Protein AF-A0A9P8Z6T7-F1 (afdb_monomer_lite)

pLDDT: mean 79.59, std 12.09, range [39.41, 92.81]

Structure (mmCIF, N/CA/C/O backbone):
data_AF-A0A9P8Z6T7-F1
#
_entry.id   AF-A0A9P8Z6T7-F1
#
loop_
_atom_site.group_PDB
_atom_site.id
_atom_site.type_symbol
_atom_site.label_atom_id
_atom_site.label_alt_id
_atom_site.label_comp_id
_atom_site.label_asym_id
_atom_site.label_entity_id
_atom_site.label_seq_id
_atom_site.pdbx_PDB_ins_code
_atom_site.Cartn_x
_atom_site.Cartn_y
_atom_site.Cartn_z
_atom_site.occupancy
_atom_site.B_iso_or_equiv
_atom_site.auth_seq_id
_atom_site.auth_comp_id
_atom_site.auth_asym_id
_atom_site.auth_atom_id
_atom_site.pdbx_PDB_model_num
ATOM 1 N N . MET A 1 1 ? -35.957 -21.475 -9.933 1.00 42.47 1 MET A N 1
ATOM 2 C CA . MET A 1 1 ? -34.537 -21.521 -9.529 1.00 42.47 1 MET A CA 1
ATOM 3 C C . MET A 1 1 ? -34.351 -20.450 -8.473 1.00 42.47 1 MET A C 1
ATOM 5 O O . MET A 1 1 ? -34.593 -19.289 -8.772 1.00 42.47 1 MET A O 1
ATOM 9 N N . ALA A 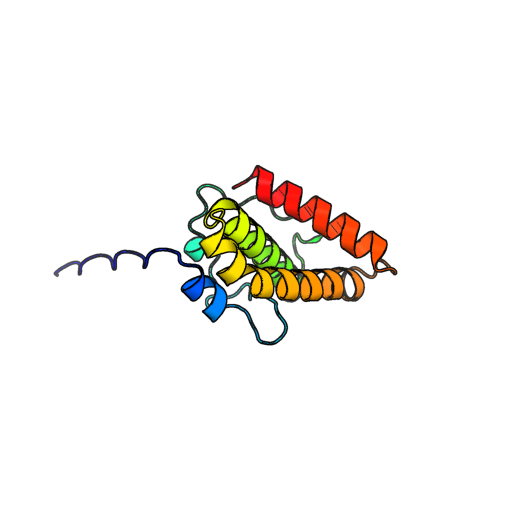1 2 ? -34.091 -20.843 -7.227 1.00 39.41 2 ALA A N 1
ATOM 10 C CA . ALA A 1 2 ? -33.900 -19.899 -6.134 1.00 39.41 2 ALA A CA 1
ATOM 11 C C . ALA A 1 2 ? -32.548 -19.200 -6.327 1.00 39.41 2 ALA A C 1
ATOM 13 O O . ALA A 1 2 ? -31.507 -19.852 -6.309 1.00 39.41 2 ALA A O 1
ATOM 14 N N . VAL A 1 3 ? -32.576 -17.890 -6.559 1.00 48.78 3 VAL A N 1
ATOM 15 C CA . VAL A 1 3 ? -31.408 -17.023 -6.383 1.00 48.78 3 VAL A CA 1
ATOM 16 C C . VAL A 1 3 ? -31.075 -17.073 -4.896 1.00 48.78 3 VAL A C 1
ATOM 18 O O . VAL A 1 3 ? -31.844 -16.574 -4.075 1.00 48.78 3 VAL A O 1
ATOM 21 N N . GLY A 1 4 ? -29.995 -17.775 -4.548 1.00 43.81 4 GLY A N 1
ATOM 22 C CA . GLY A 1 4 ? -29.488 -17.819 -3.181 1.00 43.81 4 GLY A CA 1
ATOM 23 C C . GLY A 1 4 ? -29.219 -16.400 -2.670 1.00 43.81 4 GLY A C 1
ATOM 24 O O . GLY A 1 4 ? -28.976 -15.498 -3.481 1.00 43.81 4 GLY A O 1
ATOM 25 N N . PRO A 1 5 ? -29.299 -16.168 -1.349 1.00 46.16 5 PRO A N 1
ATOM 26 C CA . PRO A 1 5 ? -28.980 -14.865 -0.790 1.00 46.16 5 PRO A CA 1
ATOM 27 C C . PRO A 1 5 ? -27.571 -14.486 -1.252 1.00 46.16 5 PRO A C 1
ATOM 29 O O . PRO A 1 5 ? -26.633 -15.251 -1.046 1.00 46.16 5 PRO A O 1
ATOM 32 N N . ARG A 1 6 ? -27.442 -13.331 -1.923 1.00 44.41 6 ARG A N 1
ATOM 33 C CA . ARG A 1 6 ? -26.154 -12.661 -2.139 1.00 44.41 6 ARG A CA 1
ATOM 34 C C . ARG A 1 6 ? -25.427 -12.707 -0.800 1.00 44.41 6 ARG A C 1
ATOM 36 O O . ARG A 1 6 ? -25.937 -12.121 0.154 1.00 44.41 6 ARG A O 1
ATOM 43 N N . GLU A 1 7 ? -24.319 -13.442 -0.720 1.00 44.72 7 GLU A N 1
ATOM 44 C CA . GLU A 1 7 ? -23.469 -13.435 0.465 1.00 44.72 7 GLU A CA 1
ATOM 45 C C . GLU A 1 7 ? -23.212 -11.970 0.812 1.00 44.72 7 GLU A C 1
ATOM 47 O O . GLU A 1 7 ? -22.699 -11.204 -0.007 1.00 44.72 7 GLU A O 1
ATOM 52 N N . ALA A 1 8 ? -23.695 -11.547 1.981 1.00 48.22 8 ALA A N 1
ATOM 53 C CA . ALA A 1 8 ? -23.400 -10.226 2.492 1.00 48.22 8 ALA A CA 1
ATOM 54 C C . ALA A 1 8 ? -21.876 -10.152 2.572 1.00 48.22 8 ALA A C 1
ATOM 56 O O . ALA A 1 8 ? -21.270 -10.944 3.296 1.00 48.22 8 ALA A O 1
ATOM 57 N N . ALA A 1 9 ? -21.268 -9.281 1.764 1.00 56.25 9 ALA A N 1
ATOM 58 C CA . ALA A 1 9 ? -19.827 -9.094 1.758 1.00 56.25 9 ALA A CA 1
ATOM 59 C C . ALA A 1 9 ? -19.378 -8.934 3.213 1.00 56.25 9 ALA A C 1
ATOM 61 O O . ALA A 1 9 ? -19.899 -8.068 3.923 1.00 56.25 9 ALA A O 1
ATOM 62 N N . SER A 1 10 ? -18.497 -9.828 3.674 1.00 59.88 10 SER A N 1
ATOM 63 C CA . SER A 1 10 ? -18.017 -9.784 5.054 1.00 59.88 10 SER A CA 1
ATOM 64 C C . SER A 1 10 ? -17.514 -8.369 5.352 1.00 59.88 10 SER A C 1
ATOM 66 O O . SER A 1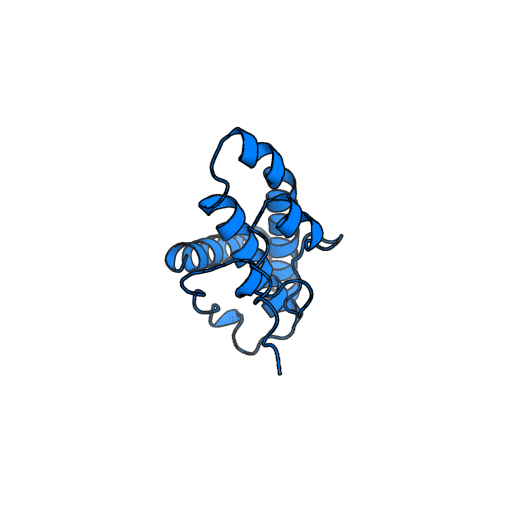 10 ? -16.850 -7.778 4.493 1.00 59.88 10 SER A O 1
ATOM 68 N N . PRO A 1 11 ? -17.861 -7.788 6.513 1.00 70.19 11 PRO A N 1
ATOM 69 C CA . PRO A 1 11 ? -17.439 -6.437 6.837 1.00 70.19 11 PRO A CA 1
ATOM 70 C C . PRO A 1 11 ? -15.914 -6.354 6.790 1.00 70.19 11 PRO A C 1
ATOM 72 O O . PRO A 1 11 ? -15.219 -7.246 7.283 1.00 70.19 11 PRO A O 1
ATOM 75 N N . LEU A 1 12 ? -15.402 -5.285 6.183 1.00 78.31 12 LEU A N 1
ATOM 76 C CA . LEU A 1 12 ? -13.974 -5.019 6.176 1.00 78.31 12 LEU A CA 1
ATOM 77 C C . LEU A 1 12 ? -13.514 -4.793 7.621 1.00 78.31 12 LEU A C 1
ATOM 79 O O . LEU A 1 12 ? -14.033 -3.921 8.313 1.00 78.31 12 LEU A O 1
ATOM 83 N N . THR A 1 13 ? -12.547 -5.585 8.073 1.00 84.38 13 THR A N 1
ATOM 84 C CA . THR A 1 13 ? -11.939 -5.501 9.409 1.00 84.38 13 THR A CA 1
ATOM 85 C C . THR A 1 13 ? -10.418 -5.445 9.290 1.00 84.38 13 THR A C 1
ATOM 87 O O . THR A 1 13 ? -9.851 -5.919 8.302 1.00 84.38 13 THR A O 1
ATOM 90 N N . VAL A 1 14 ? -9.732 -4.942 10.322 1.00 83.19 14 VAL A N 1
ATOM 91 C CA . VAL A 1 14 ? -8.260 -5.011 10.395 1.00 83.19 14 VAL A CA 1
ATOM 92 C C . VAL A 1 14 ? -7.779 -6.455 10.219 1.00 83.19 14 VAL A C 1
ATOM 94 O O . VAL A 1 14 ? -6.871 -6.715 9.439 1.00 83.19 14 VAL A O 1
ATOM 97 N N . ALA A 1 15 ? -8.452 -7.419 10.856 1.00 83.56 15 ALA A N 1
ATOM 98 C CA . ALA A 1 15 ? -8.111 -8.835 10.753 1.00 83.56 15 ALA A CA 1
ATOM 99 C C . ALA A 1 15 ? -8.271 -9.403 9.331 1.00 83.56 15 ALA A C 1
ATOM 101 O O . ALA A 1 15 ? -7.467 -10.239 8.921 1.00 83.56 15 ALA A O 1
ATOM 102 N N . SER A 1 16 ? -9.285 -8.975 8.567 1.00 81.44 16 SER A N 1
ATOM 103 C CA . SER A 1 16 ? -9.430 -9.418 7.173 1.00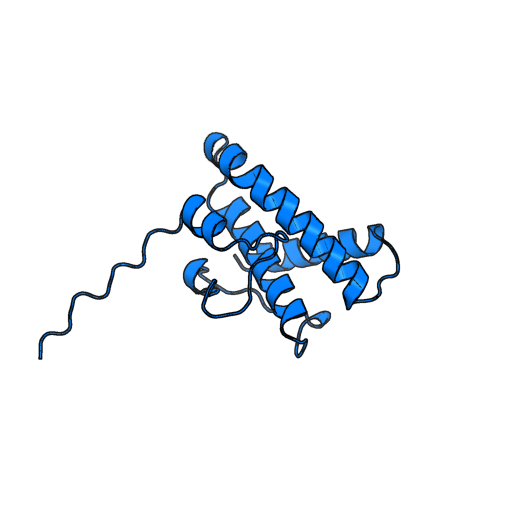 81.44 16 SER A CA 1
ATOM 104 C C . SER A 1 16 ? -8.330 -8.857 6.274 1.00 81.44 16 SER A C 1
ATOM 106 O O . SER A 1 16 ? -7.870 -9.581 5.402 1.00 81.44 16 SER A O 1
ATOM 108 N N . ILE A 1 17 ? -7.873 -7.623 6.521 1.00 83.75 17 ILE A N 1
ATOM 109 C CA . ILE A 1 17 ? -6.735 -7.027 5.799 1.00 83.75 17 ILE A CA 1
ATOM 110 C C . ILE A 1 17 ? -5.424 -7.707 6.224 1.00 83.75 17 ILE A C 1
ATOM 112 O O . ILE A 1 17 ? -4.610 -8.077 5.389 1.00 83.75 17 ILE A O 1
ATOM 116 N N . ALA A 1 18 ? -5.224 -7.960 7.516 1.00 84.88 18 ALA A N 1
ATOM 117 C CA . ALA A 1 18 ? -4.019 -8.619 8.018 1.00 84.88 18 ALA A CA 1
ATOM 118 C C . ALA A 1 18 ? -3.802 -10.012 7.401 1.00 84.88 18 ALA A C 1
ATOM 120 O O . ALA A 1 18 ? -2.680 -10.385 7.079 1.00 84.88 18 ALA A O 1
ATOM 121 N N . ARG A 1 19 ? -4.881 -10.783 7.200 1.00 84.81 19 ARG A N 1
ATOM 122 C CA . ARG A 1 19 ? -4.820 -12.141 6.624 1.00 84.81 19 ARG A CA 1
ATOM 123 C C . ARG A 1 19 ? -4.344 -12.184 5.176 1.00 84.81 19 ARG A C 1
ATOM 125 O O . ARG A 1 19 ? -3.936 -13.246 4.717 1.00 84.81 19 ARG A O 1
ATOM 132 N N . THR A 1 20 ? -4.449 -11.072 4.463 1.00 85.50 20 THR A N 1
ATOM 133 C CA . THR A 1 20 ? -4.072 -10.973 3.052 1.00 85.50 20 THR A CA 1
ATOM 134 C C . THR A 1 20 ? -2.695 -10.347 2.859 1.00 85.50 20 THR A C 1
ATOM 136 O O . THR A 1 20 ? -2.185 -10.361 1.742 1.00 85.50 20 THR A O 1
ATOM 139 N N . GLN A 1 21 ? -2.080 -9.822 3.926 1.00 88.31 21 GLN A N 1
ATOM 140 C CA . GLN A 1 21 ? -0.693 -9.378 3.883 1.00 88.31 21 GLN A CA 1
ATOM 141 C C . GLN A 1 21 ? 0.228 -10.595 3.738 1.00 88.31 21 GLN A C 1
ATOM 143 O O . GLN A 1 21 ? 0.148 -11.557 4.506 1.00 88.31 21 GLN A O 1
ATOM 148 N N . GLN A 1 22 ? 1.118 -10.555 2.751 1.00 88.94 22 GLN A N 1
ATOM 149 C CA . GLN A 1 22 ? 2.111 -11.598 2.535 1.00 88.94 22 GLN A CA 1
ATOM 150 C C . GLN A 1 22 ? 3.234 -11.526 3.579 1.00 88.94 22 GLN A C 1
ATOM 152 O O . GLN A 1 22 ? 3.410 -10.539 4.299 1.00 88.94 22 GLN A O 1
ATOM 157 N N . PHE A 1 23 ? 4.024 -12.599 3.683 1.00 86.19 23 PHE A N 1
ATOM 158 C CA . PHE A 1 23 ? 5.120 -12.664 4.655 1.00 86.19 23 PHE A CA 1
ATOM 159 C C . PHE A 1 23 ? 6.187 -11.585 4.428 1.00 86.19 23 PHE A C 1
ATOM 161 O O . PHE A 1 23 ? 6.861 -11.195 5.377 1.00 86.19 23 PHE A O 1
ATOM 168 N N . ASP A 1 24 ? 6.327 -11.080 3.210 1.00 86.50 24 ASP A N 1
ATOM 169 C CA . ASP A 1 24 ? 7.239 -9.992 2.868 1.00 86.50 24 ASP A CA 1
ATOM 170 C C . ASP A 1 24 ? 6.676 -8.600 3.210 1.00 86.50 24 ASP A C 1
ATOM 172 O O . ASP A 1 24 ? 7.426 -7.636 3.205 1.00 86.50 24 ASP A O 1
ATOM 176 N N . GLY A 1 25 ? 5.396 -8.493 3.584 1.00 86.75 25 GLY A N 1
ATOM 177 C CA . GLY A 1 25 ? 4.733 -7.234 3.932 1.00 86.75 25 GLY A CA 1
ATOM 178 C C . GLY A 1 25 ? 3.860 -6.653 2.824 1.00 86.75 25 GLY A C 1
ATOM 179 O O . GLY A 1 25 ? 3.057 -5.761 3.110 1.00 86.75 25 GLY A O 1
ATOM 180 N N . GLY A 1 26 ? 3.975 -7.165 1.597 1.00 87.88 26 GLY A N 1
ATOM 181 C CA . GLY A 1 26 ? 3.196 -6.710 0.454 1.00 87.88 26 GLY A CA 1
ATOM 182 C C . GLY A 1 26 ? 1.760 -7.229 0.458 1.00 87.88 26 GLY A C 1
ATOM 183 O O . GLY A 1 26 ? 1.412 -8.204 1.132 1.00 87.88 26 GLY A O 1
ATOM 184 N N . PHE A 1 27 ? 0.919 -6.575 -0.337 1.00 88.44 27 PHE A N 1
ATOM 185 C CA . PHE A 1 27 ? -0.418 -7.045 -0.674 1.00 88.44 27 PHE A CA 1
ATOM 186 C C . PHE A 1 27 ? -0.466 -7.441 -2.152 1.00 88.44 27 PHE A C 1
ATOM 188 O O . PHE A 1 27 ? -0.090 -6.635 -3.010 1.00 88.44 27 PHE A O 1
ATOM 195 N N . PRO A 1 28 ? -0.921 -8.662 -2.472 1.00 84.06 28 PRO A N 1
ATOM 196 C CA . PRO A 1 28 ? -0.962 -9.136 -3.846 1.00 84.06 28 PRO A CA 1
ATOM 197 C C . PRO A 1 28 ? -1.986 -8.351 -4.669 1.00 84.06 28 PRO A C 1
ATOM 199 O O . PRO A 1 28 ? -3.008 -7.901 -4.160 1.00 84.06 28 PRO A O 1
ATOM 202 N N . ALA A 1 29 ? -1.717 -8.223 -5.967 1.00 78.94 29 ALA A N 1
ATOM 203 C CA . ALA A 1 29 ? -2.644 -7.628 -6.933 1.00 78.94 29 ALA A CA 1
ATOM 204 C C . ALA A 1 29 ? -3.628 -8.642 -7.545 1.00 78.94 29 ALA A C 1
ATOM 206 O O . ALA A 1 29 ? -4.356 -8.320 -8.483 1.00 78.94 29 ALA A O 1
ATOM 207 N N . ASP A 1 30 ? -3.608 -9.886 -7.065 1.00 74.94 30 ASP A N 1
ATOM 208 C CA . ASP A 1 30 ? -4.423 -10.980 -7.582 1.00 74.94 30 ASP A CA 1
ATOM 209 C C . ASP A 1 30 ? -5.724 -11.173 -6.775 1.00 74.94 30 ASP A C 1
ATOM 211 O O . ASP A 1 30 ? -6.051 -10.432 -5.845 1.00 74.94 30 ASP A O 1
ATOM 215 N N . SER A 1 31 ? -6.491 -12.206 -7.129 1.00 64.56 31 SER A N 1
ATOM 216 C CA . SER A 1 31 ? -7.776 -12.533 -6.502 1.00 64.56 31 SER A CA 1
ATOM 217 C C . SER A 1 31 ? -7.706 -12.888 -5.010 1.00 64.56 31 SER A C 1
ATOM 219 O O . SER A 1 31 ? -8.755 -13.057 -4.392 1.00 64.56 31 SER A O 1
ATOM 221 N N . SER A 1 32 ? -6.517 -13.037 -4.419 1.00 65.88 32 SER A N 1
ATOM 222 C CA . SER A 1 32 ? -6.351 -13.230 -2.973 1.00 65.88 32 SER A CA 1
ATOM 223 C C . SER A 1 32 ? -6.501 -11.928 -2.177 1.00 65.88 32 SER A C 1
ATOM 225 O O . SER A 1 32 ? -6.835 -11.977 -0.992 1.00 65.88 32 SER A O 1
ATOM 227 N N . PHE A 1 33 ? -6.355 -10.769 -2.829 1.00 69.19 33 PHE A N 1
ATOM 228 C CA . PHE A 1 33 ? -6.629 -9.456 -2.249 1.00 69.19 33 PHE A CA 1
ATOM 229 C C . PHE A 1 33 ? -7.264 -8.503 -3.276 1.00 69.19 33 PHE A C 1
ATOM 231 O O . PHE A 1 33 ? -6.659 -7.511 -3.686 1.00 69.19 33 PHE A O 1
ATOM 238 N N . PRO A 1 34 ? -8.504 -8.781 -3.718 1.00 64.31 34 PRO A N 1
ATOM 239 C CA . PRO A 1 34 ? -9.184 -7.917 -4.667 1.00 64.31 34 PRO A CA 1
ATOM 240 C C . PRO A 1 34 ? -9.346 -6.517 -4.071 1.00 64.31 34 PRO A C 1
ATOM 242 O O . PRO A 1 34 ? -9.785 -6.376 -2.930 1.00 64.31 34 PRO A O 1
ATOM 245 N N . ILE A 1 35 ? -9.064 -5.473 -4.858 1.00 67.31 35 ILE A N 1
ATOM 246 C CA . ILE A 1 35 ? -9.331 -4.070 -4.477 1.00 67.31 35 ILE A CA 1
ATOM 247 C C . ILE A 1 35 ? -10.787 -3.890 -4.032 1.00 67.31 35 ILE A C 1
ATOM 249 O O . ILE A 1 35 ? -11.073 -3.071 -3.163 1.00 67.31 35 ILE A O 1
ATOM 253 N N . ASP A 1 36 ? -11.706 -4.698 -4.558 1.00 66.94 36 ASP A N 1
ATOM 254 C CA . ASP A 1 36 ? -13.107 -4.710 -4.140 1.00 66.94 36 ASP A CA 1
ATOM 255 C C . ASP A 1 36 ? -13.283 -5.034 -2.641 1.00 66.94 36 ASP A C 1
ATOM 257 O O . ASP A 1 36 ? -14.207 -4.517 -2.007 1.00 66.94 36 ASP A O 1
ATOM 261 N N . HIS A 1 37 ? -12.374 -5.810 -2.027 1.00 68.38 37 HIS A N 1
ATOM 262 C CA . HIS A 1 37 ? -12.364 -6.030 -0.574 1.00 68.38 37 HIS A CA 1
ATOM 263 C C . HIS A 1 37 ? -12.084 -4.755 0.212 1.00 68.38 37 HIS A C 1
ATOM 265 O O . HIS A 1 37 ? -12.561 -4.631 1.335 1.00 68.38 37 HIS A O 1
ATOM 271 N N . LEU A 1 38 ? -11.370 -3.787 -0.360 1.00 72.44 38 LEU A N 1
ATOM 272 C CA . LEU A 1 38 ? -11.110 -2.509 0.297 1.00 72.44 38 LEU A CA 1
ATOM 273 C C . LEU A 1 38 ? -12.362 -1.617 0.368 1.00 72.44 38 LEU A C 1
ATOM 275 O O . LEU A 1 38 ? -12.324 -0.568 1.012 1.00 72.44 38 LEU A O 1
ATOM 279 N N . GLN A 1 39 ? -13.476 -2.032 -0.257 1.00 71.94 39 GLN A N 1
ATOM 280 C CA . GLN A 1 39 ? -14.773 -1.340 -0.236 1.00 71.94 39 GLN A CA 1
ATOM 281 C C . GLN A 1 39 ? -14.641 0.159 -0.548 1.00 71.94 39 GLN A C 1
ATOM 283 O O . GLN A 1 39 ? -15.283 1.018 0.074 1.00 71.94 39 GLN A O 1
ATOM 288 N N . LEU A 1 40 ? -13.760 0.478 -1.496 1.00 72.31 40 LEU A N 1
ATOM 289 C CA . LEU A 1 40 ? -13.495 1.841 -1.927 1.00 72.31 40 LEU A CA 1
ATOM 290 C C . LEU A 1 40 ? -14.681 2.361 -2.737 1.00 72.31 40 LEU A C 1
ATOM 292 O O . LEU A 1 40 ? -15.114 1.722 -3.691 1.00 72.31 40 LEU A O 1
ATOM 296 N N . GLN A 1 41 ? -15.191 3.545 -2.384 1.00 67.06 41 GLN A N 1
ATOM 297 C CA . GLN A 1 41 ? -16.234 4.200 -3.187 1.00 67.06 41 GLN A CA 1
ATOM 298 C C . GLN A 1 41 ? -15.697 4.630 -4.555 1.00 67.06 41 GLN A C 1
ATOM 300 O O . GLN A 1 41 ? -16.434 4.669 -5.539 1.00 67.06 41 GLN A O 1
ATOM 305 N N . LYS A 1 42 ? -14.401 4.947 -4.610 1.00 73.44 42 LYS A N 1
ATOM 306 C CA . LYS A 1 42 ? -13.677 5.297 -5.820 1.00 73.44 42 LYS A CA 1
ATOM 307 C C . LYS A 1 42 ? -12.252 4.768 -5.705 1.00 73.44 42 LYS A C 1
ATOM 309 O O . LYS A 1 42 ? -11.564 5.031 -4.726 1.00 73.44 42 LYS A O 1
ATOM 314 N N . ILE A 1 43 ? -11.820 4.010 -6.707 1.00 73.19 43 ILE A N 1
ATOM 315 C CA . ILE A 1 43 ? -10.430 3.561 -6.800 1.00 73.19 43 ILE A CA 1
ATOM 316 C C . ILE A 1 43 ? -9.626 4.733 -7.387 1.00 73.19 43 ILE A C 1
ATOM 318 O O . ILE A 1 43 ? -9.974 5.212 -8.474 1.00 73.19 43 ILE A O 1
ATOM 322 N N . PRO A 1 44 ? -8.599 5.245 -6.687 1.00 78.94 44 PRO A N 1
ATOM 323 C CA . PRO A 1 44 ? -7.746 6.300 -7.216 1.00 78.94 44 PRO A CA 1
ATOM 324 C C . PRO A 1 44 ? -7.023 5.818 -8.476 1.00 78.94 44 PRO A C 1
ATOM 326 O O . PRO A 1 44 ? -6.689 4.639 -8.607 1.00 78.94 44 PRO A O 1
ATOM 329 N N . ALA A 1 45 ? -6.765 6.741 -9.404 1.00 80.81 45 ALA A N 1
ATOM 330 C CA . ALA A 1 45 ? -6.016 6.418 -10.609 1.00 80.81 45 ALA A CA 1
ATOM 331 C C . ALA A 1 45 ? -4.602 5.956 -10.238 1.00 80.81 45 ALA A C 1
ATOM 333 O O . ALA A 1 45 ? -3.900 6.629 -9.482 1.00 80.81 45 ALA A O 1
ATOM 334 N N . THR A 1 46 ? -4.189 4.822 -10.798 1.00 81.94 46 THR A N 1
ATOM 335 C CA . THR A 1 46 ? -2.828 4.313 -10.655 1.00 81.94 46 THR A CA 1
ATOM 336 C C . THR A 1 46 ? -1.831 5.353 -11.189 1.00 81.94 46 THR A C 1
ATOM 338 O O . THR A 1 46 ? -2.036 5.874 -12.291 1.00 81.94 46 THR A O 1
ATOM 341 N N . PRO A 1 47 ? -0.764 5.689 -10.439 1.00 82.12 47 PRO A N 1
ATOM 342 C CA . PRO A 1 47 ? 0.271 6.609 -10.891 1.00 82.12 47 PRO A CA 1
ATOM 343 C C . PRO A 1 47 ? 0.815 6.209 -12.261 1.00 82.12 47 PRO A C 1
ATOM 345 O O . PRO A 1 47 ? 1.052 5.030 -12.502 1.00 82.12 47 PRO A O 1
ATOM 348 N N . ALA A 1 48 ? 1.077 7.181 -13.141 1.00 80.69 48 ALA A N 1
ATOM 349 C CA . ALA A 1 48 ? 1.564 6.919 -14.502 1.00 80.69 48 ALA A CA 1
ATOM 350 C C . ALA A 1 48 ? 2.839 6.055 -14.537 1.00 80.69 48 ALA A C 1
ATOM 352 O O . ALA A 1 48 ? 2.997 5.240 -15.437 1.00 80.69 48 ALA A O 1
ATOM 353 N N . ALA A 1 49 ? 3.701 6.182 -13.521 1.00 76.81 49 ALA A N 1
ATOM 354 C CA . ALA A 1 49 ? 4.901 5.360 -13.344 1.00 76.81 49 ALA A CA 1
ATOM 355 C C . ALA A 1 49 ? 4.611 3.856 -13.152 1.00 76.81 49 ALA A C 1
ATOM 357 O O . ALA A 1 49 ? 5.499 3.033 -13.331 1.00 76.81 49 ALA A O 1
ATOM 358 N N . LEU A 1 50 ? 3.378 3.503 -12.783 1.00 76.62 50 LEU A N 1
ATOM 359 C CA . LEU A 1 50 ? 2.912 2.138 -12.540 1.00 76.62 50 LEU A CA 1
ATOM 360 C C . LEU A 1 50 ? 1.936 1.655 -13.634 1.00 76.62 50 LEU A C 1
ATOM 362 O O . LEU A 1 50 ? 1.503 0.505 -13.616 1.00 76.62 50 LEU A O 1
ATOM 366 N N . VAL A 1 51 ? 1.571 2.506 -14.600 1.00 76.19 51 VAL A N 1
ATOM 367 C CA . VAL A 1 51 ? 0.652 2.137 -15.689 1.00 76.19 51 VAL A CA 1
ATOM 368 C C . VAL A 1 51 ? 1.371 1.233 -16.689 1.00 76.19 51 VAL A C 1
ATOM 370 O O . VAL A 1 51 ? 2.382 1.617 -17.268 1.00 76.19 51 VAL A O 1
ATOM 373 N N . GLY A 1 52 ? 0.831 0.031 -16.916 1.00 68.31 52 GLY A N 1
ATOM 374 C CA . GLY A 1 52 ? 1.452 -0.978 -17.787 1.00 68.31 52 GLY A CA 1
ATOM 375 C C . GLY A 1 52 ? 2.646 -1.691 -17.149 1.00 68.31 52 GLY A C 1
ATOM 376 O O . GLY A 1 52 ? 3.357 -2.434 -17.825 1.00 68.31 52 GLY A O 1
ATOM 377 N N . ALA A 1 53 ? 2.866 -1.465 -15.857 1.00 67.81 53 ALA A N 1
ATOM 378 C CA . ALA A 1 53 ? 3.900 -2.127 -15.102 1.00 67.81 53 ALA A CA 1
ATOM 379 C C . ALA A 1 53 ? 3.495 -3.561 -14.719 1.00 67.81 53 ALA A C 1
ATOM 381 O O . ALA A 1 53 ? 2.313 -3.857 -14.544 1.00 67.81 53 ALA A O 1
ATOM 382 N N . GLY A 1 54 ? 4.482 -4.455 -14.605 1.00 78.00 54 GLY A N 1
ATOM 383 C CA . GLY A 1 54 ? 4.252 -5.862 -14.264 1.00 78.00 54 GLY A CA 1
ATOM 384 C C . GLY A 1 54 ? 3.667 -6.073 -12.862 1.00 78.00 54 GLY A C 1
ATOM 385 O O . GLY A 1 54 ? 3.560 -5.142 -12.061 1.00 78.00 54 GLY A O 1
ATOM 386 N N . ASP A 1 55 ? 3.341 -7.327 -12.546 1.00 81.00 55 ASP A N 1
ATOM 387 C CA . ASP A 1 55 ? 2.578 -7.723 -11.350 1.00 81.00 55 ASP A CA 1
ATOM 388 C C . ASP A 1 55 ? 3.129 -7.164 -10.025 1.00 81.00 55 ASP A C 1
ATOM 390 O O . ASP A 1 55 ? 2.361 -6.797 -9.138 1.00 81.00 55 ASP A O 1
ATOM 394 N N . VAL A 1 56 ? 4.452 -7.018 -9.901 1.00 81.50 56 VAL A N 1
ATOM 395 C CA . VAL A 1 56 ? 5.119 -6.461 -8.706 1.00 81.50 56 VAL A CA 1
ATOM 396 C C . VAL A 1 56 ? 4.734 -4.999 -8.456 1.00 81.50 56 VAL A C 1
ATOM 398 O O . VAL A 1 56 ? 4.475 -4.600 -7.323 1.00 81.50 56 VAL A O 1
ATOM 401 N N . LEU A 1 57 ? 4.665 -4.189 -9.511 1.00 83.44 57 LEU A N 1
ATOM 402 C CA . LEU A 1 57 ? 4.321 -2.768 -9.419 1.00 83.44 57 LEU A CA 1
ATOM 403 C C . LEU A 1 57 ? 2.808 -2.565 -9.243 1.00 83.44 57 LEU A C 1
ATOM 405 O O . LEU A 1 57 ? 2.375 -1.607 -8.600 1.00 83.44 57 LEU A O 1
ATOM 409 N N . MET A 1 58 ? 1.998 -3.513 -9.714 1.00 84.88 58 MET A N 1
ATOM 410 C CA . MET A 1 58 ? 0.581 -3.568 -9.359 1.00 84.88 58 MET A CA 1
ATOM 411 C C . MET A 1 58 ? 0.382 -3.944 -7.887 1.00 84.88 58 MET A C 1
ATOM 413 O O . MET A 1 58 ? -0.433 -3.310 -7.214 1.00 84.88 58 MET A O 1
ATOM 417 N N . ALA A 1 59 ? 1.138 -4.911 -7.357 1.00 88.31 59 ALA A N 1
ATOM 418 C CA . ALA A 1 59 ? 1.120 -5.266 -5.934 1.00 88.31 59 ALA A CA 1
ATOM 419 C C . ALA A 1 59 ? 1.564 -4.084 -5.053 1.00 88.31 59 ALA A C 1
ATOM 421 O O . ALA A 1 59 ? 0.988 -3.829 -3.995 1.00 88.31 59 ALA A O 1
ATOM 422 N N . LEU A 1 60 ? 2.514 -3.279 -5.536 1.00 89.38 60 LEU A N 1
ATOM 423 C CA . LEU A 1 60 ? 2.904 -2.014 -4.912 1.00 89.38 60 LEU A CA 1
ATOM 424 C C . LEU A 1 60 ? 1.742 -1.030 -4.801 1.00 89.38 60 LEU A C 1
ATOM 426 O O . LEU A 1 60 ? 1.491 -0.492 -3.723 1.00 89.38 60 LEU A O 1
ATOM 430 N N . TRP A 1 61 ? 0.974 -0.851 -5.874 1.00 89.50 61 TRP A N 1
ATOM 431 C CA . TRP A 1 61 ? -0.211 0.000 -5.828 1.00 89.50 61 TRP A CA 1
ATOM 432 C C . TRP A 1 61 ? -1.296 -0.540 -4.883 1.00 89.50 61 TRP A C 1
ATOM 434 O O . TRP A 1 61 ? -1.854 0.223 -4.097 1.00 89.50 61 TRP A O 1
ATOM 444 N N . HIS A 1 62 ? -1.552 -1.852 -4.884 1.00 88.69 62 HIS A N 1
ATOM 445 C CA . HIS A 1 62 ? -2.512 -2.480 -3.962 1.00 88.69 62 HIS A CA 1
ATOM 446 C C . HIS A 1 62 ? -2.096 -2.321 -2.499 1.00 88.69 62 HIS A C 1
ATOM 448 O O . HIS A 1 62 ? -2.930 -2.014 -1.648 1.00 88.69 62 HIS A O 1
ATOM 454 N N . THR A 1 63 ? -0.801 -2.462 -2.220 1.00 90.88 63 THR A N 1
ATOM 455 C CA . THR A 1 63 ? -0.220 -2.238 -0.893 1.00 90.88 63 THR A CA 1
ATOM 456 C C . THR A 1 63 ? -0.484 -0.809 -0.425 1.00 90.88 63 THR A C 1
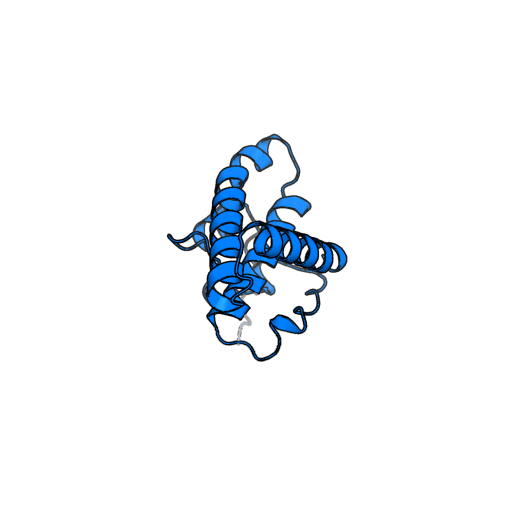ATOM 458 O O . THR A 1 63 ? -0.974 -0.602 0.681 1.00 90.88 63 THR A O 1
ATOM 461 N N . ILE A 1 64 ? -0.261 0.186 -1.286 1.00 91.25 64 ILE A N 1
ATOM 462 C CA . ILE A 1 64 ? -0.519 1.600 -0.971 1.00 91.25 64 ILE A CA 1
ATOM 463 C C . ILE A 1 64 ? -2.007 1.853 -0.700 1.00 91.25 64 ILE A C 1
ATOM 465 O O . ILE A 1 64 ? -2.348 2.528 0.271 1.00 91.25 64 ILE A O 1
ATOM 469 N N . LEU A 1 65 ? -2.905 1.280 -1.505 1.00 89.38 65 LEU A N 1
ATOM 470 C CA . LEU A 1 65 ? -4.349 1.389 -1.276 1.00 89.38 65 LEU A CA 1
ATOM 471 C C . LEU A 1 65 ? -4.765 0.754 0.060 1.00 89.38 65 LEU A C 1
ATOM 473 O O . LEU A 1 65 ? -5.553 1.351 0.794 1.00 89.38 65 LEU A O 1
ATOM 477 N N . ALA A 1 66 ? -4.209 -0.411 0.407 1.00 88.50 66 ALA A N 1
ATOM 478 C CA . ALA A 1 66 ? -4.462 -1.075 1.685 1.00 88.50 66 ALA A CA 1
ATOM 479 C C . ALA A 1 66 ? -4.037 -0.207 2.877 1.00 88.50 66 ALA A C 1
ATOM 481 O O . ALA A 1 66 ? -4.798 -0.069 3.834 1.00 88.50 66 ALA A O 1
ATOM 482 N N . LEU A 1 67 ? -2.864 0.432 2.795 1.00 89.69 67 LEU A N 1
ATOM 483 C CA . LEU A 1 67 ? -2.365 1.347 3.826 1.00 89.69 67 LEU A CA 1
ATOM 484 C C . LEU A 1 67 ? -3.312 2.530 4.054 1.00 89.69 67 LEU A C 1
ATOM 486 O O . LEU A 1 67 ? -3.638 2.867 5.193 1.00 89.69 67 LEU A O 1
ATOM 490 N N . VAL A 1 68 ? -3.785 3.155 2.974 1.00 89.00 68 VAL A N 1
ATOM 491 C CA . VAL A 1 68 ? -4.721 4.284 3.072 1.00 89.00 68 VAL A CA 1
ATOM 492 C C . VAL A 1 68 ? -6.053 3.846 3.673 1.00 89.00 68 VAL A C 1
ATOM 494 O O . VAL A 1 68 ? -6.620 4.551 4.509 1.00 89.00 68 VAL A O 1
ATOM 497 N N . VAL A 1 69 ? -6.542 2.668 3.294 1.00 86.94 69 VAL A N 1
ATOM 498 C CA . VAL A 1 69 ? -7.781 2.102 3.838 1.00 86.94 69 VAL A CA 1
ATOM 499 C C . VAL A 1 69 ? -7.645 1.815 5.324 1.00 86.94 69 VAL A C 1
ATOM 501 O O . VAL A 1 69 ? -8.542 2.189 6.079 1.00 86.94 69 VAL A O 1
ATOM 504 N N . LEU A 1 70 ? -6.521 1.230 5.751 1.00 86.12 70 LEU A N 1
ATOM 505 C CA . LEU A 1 70 ? -6.222 1.011 7.165 1.00 86.12 70 LEU A CA 1
ATOM 506 C C . LEU A 1 70 ? -6.307 2.326 7.947 1.00 86.12 70 LEU A C 1
ATOM 508 O O . LEU A 1 70 ? -7.079 2.439 8.897 1.00 86.12 70 LEU A O 1
ATOM 512 N N . LYS A 1 71 ? -5.610 3.357 7.462 1.00 85.25 71 LYS A N 1
ATOM 513 C CA . LYS A 1 71 ? -5.568 4.677 8.099 1.00 85.25 71 LYS A CA 1
ATOM 514 C C . LYS A 1 71 ? -6.915 5.397 8.133 1.00 85.25 71 LYS A C 1
ATOM 516 O O . LYS A 1 71 ? -7.235 6.019 9.143 1.00 85.25 71 LYS A O 1
ATOM 521 N N . LYS A 1 72 ? -7.692 5.362 7.045 1.00 83.06 72 LYS A N 1
ATOM 522 C CA . LYS A 1 72 ? -8.955 6.115 6.945 1.00 83.06 72 LYS A CA 1
ATOM 523 C C . LYS A 1 72 ? -10.147 5.405 7.577 1.00 83.06 72 LYS A C 1
ATOM 525 O O . LYS A 1 72 ? -11.058 6.081 8.045 1.00 83.06 72 LYS A O 1
ATOM 530 N N . ARG A 1 73 ? -10.186 4.070 7.551 1.00 81.56 73 ARG A N 1
ATOM 531 C CA . ARG A 1 73 ? -11.330 3.294 8.062 1.00 81.56 73 ARG A CA 1
ATOM 532 C C . ARG A 1 73 ? -11.172 2.883 9.520 1.00 81.56 73 ARG A C 1
ATOM 534 O O . ARG A 1 73 ? -12.185 2.795 10.200 1.00 81.56 73 ARG A O 1
ATOM 541 N N . PHE A 1 74 ? -9.942 2.674 9.985 1.00 83.25 74 PHE A N 1
ATOM 542 C CA . PHE A 1 74 ? -9.645 2.188 11.334 1.00 83.25 74 PHE A CA 1
ATOM 543 C C . PHE A 1 74 ? -8.828 3.226 12.114 1.00 83.25 74 PHE A C 1
ATOM 545 O O . PHE A 1 74 ? -7.750 2.951 12.632 1.00 83.25 74 PHE A O 1
ATOM 552 N N . SER A 1 75 ? -9.302 4.474 12.136 1.00 75.88 75 SER A N 1
ATOM 553 C CA . SER A 1 75 ? -8.560 5.616 12.686 1.00 75.88 75 SER A CA 1
ATOM 554 C C . SER A 1 75 ? -8.679 5.772 14.205 1.00 75.88 75 SER A C 1
ATOM 556 O O . SER A 1 75 ? -8.145 6.737 14.756 1.00 75.88 75 SER A O 1
ATOM 558 N N . THR A 1 76 ? -9.428 4.902 14.886 1.00 79.81 76 THR A N 1
ATOM 559 C CA . THR A 1 76 ? -9.550 4.968 16.347 1.00 79.81 76 THR A CA 1
ATOM 560 C C . THR A 1 76 ? -8.244 4.519 17.005 1.00 79.81 76 THR A C 1
ATOM 562 O O . THR A 1 76 ? -7.501 3.711 16.450 1.00 79.81 76 THR A O 1
ATOM 565 N N . THR A 1 77 ? -7.930 5.068 18.180 1.00 70.62 77 THR A N 1
ATOM 566 C CA . THR A 1 77 ? -6.664 4.789 18.877 1.00 70.62 77 THR A CA 1
ATOM 567 C C . THR A 1 77 ? -6.478 3.295 19.161 1.00 70.62 77 THR A C 1
ATOM 569 O O . THR A 1 77 ? -5.393 2.775 18.926 1.00 70.62 77 THR A O 1
ATOM 572 N N . ASP A 1 78 ? -7.539 2.598 19.578 1.00 73.31 78 ASP A N 1
ATOM 573 C CA . ASP A 1 78 ? -7.506 1.158 19.876 1.00 73.31 78 ASP A CA 1
ATOM 574 C C . ASP A 1 78 ? -7.298 0.298 18.615 1.00 73.31 78 ASP A C 1
ATOM 576 O O . ASP A 1 78 ? -6.639 -0.743 18.639 1.00 73.31 78 ASP A O 1
ATOM 580 N N . GLU A 1 79 ? -7.829 0.735 17.471 1.00 74.25 79 GLU A N 1
ATOM 581 C CA . GLU A 1 79 ? -7.624 0.036 16.203 1.00 74.25 79 GLU A CA 1
ATOM 582 C C . GLU A 1 79 ? -6.241 0.313 15.617 1.00 74.25 79 GLU A C 1
ATOM 584 O O . GLU A 1 79 ? -5.677 -0.565 14.966 1.00 74.25 79 GLU A O 1
ATOM 589 N N . ARG A 1 80 ? -5.670 1.494 15.879 1.00 76.75 80 ARG A N 1
ATOM 590 C CA . ARG A 1 80 ? -4.343 1.881 15.393 1.00 76.75 80 ARG A CA 1
ATOM 591 C C . ARG A 1 80 ? -3.254 0.929 15.856 1.00 76.75 80 ARG A C 1
ATOM 593 O O . ARG A 1 80 ? -2.486 0.462 15.022 1.00 76.75 80 ARG A O 1
ATOM 600 N N . GLU A 1 81 ? -3.237 0.576 17.138 1.00 79.00 81 GLU A N 1
ATOM 601 C CA . GLU A 1 81 ? -2.291 -0.417 17.669 1.00 79.00 81 GLU A CA 1
ATOM 602 C C . GLU A 1 81 ? -2.435 -1.778 16.965 1.00 79.00 81 GLU A C 1
ATOM 604 O O . GLU A 1 81 ? -1.462 -2.509 16.786 1.00 79.00 81 GLU A O 1
ATOM 609 N N . SER A 1 82 ? -3.647 -2.100 16.502 1.00 78.69 82 SER A N 1
ATOM 610 C CA . SER A 1 82 ? -3.952 -3.366 15.831 1.00 78.69 82 SER A CA 1
ATOM 611 C C . SER A 1 82 ? -3.450 -3.434 14.383 1.00 78.69 82 SER A C 1
ATOM 613 O O . SER A 1 82 ? -3.314 -4.537 13.851 1.00 78.69 82 SER A O 1
ATOM 615 N N . TRP A 1 83 ? -3.183 -2.296 13.728 1.00 84.38 83 TRP A N 1
ATOM 616 C CA . TRP A 1 83 ? -2.675 -2.260 12.349 1.00 84.38 83 TRP A CA 1
ATOM 617 C C . TRP A 1 83 ? -1.321 -1.572 12.174 1.00 84.38 83 TRP A C 1
ATOM 619 O O . TRP A 1 83 ? -0.770 -1.633 11.079 1.00 84.38 83 TRP A O 1
ATOM 629 N N . GLU A 1 84 ? -0.743 -0.975 13.214 1.00 87.31 84 GLU A N 1
ATOM 630 C CA . GLU A 1 84 ? 0.536 -0.256 13.121 1.00 87.31 84 GLU A CA 1
ATOM 631 C C . GLU A 1 84 ? 1.675 -1.147 12.601 1.00 87.31 84 GLU A C 1
ATOM 633 O O . GLU A 1 84 ? 2.380 -0.762 11.672 1.00 87.31 84 GLU A O 1
ATOM 638 N N . LEU A 1 85 ? 1.772 -2.390 13.088 1.00 87.31 85 LEU A N 1
ATOM 639 C CA . LEU A 1 85 ? 2.749 -3.373 12.594 1.00 87.31 85 LEU A CA 1
ATOM 640 C C . LEU A 1 85 ? 2.511 -3.777 11.129 1.00 87.31 85 LEU A C 1
ATOM 642 O O . LEU A 1 85 ? 3.455 -4.079 10.399 1.00 87.31 85 LEU A O 1
ATOM 646 N N . ILE A 1 86 ? 1.248 -3.794 10.692 1.00 88.56 86 ILE A N 1
ATOM 647 C CA . ILE A 1 86 ? 0.880 -4.092 9.300 1.00 88.56 86 ILE A CA 1
ATOM 648 C C . ILE A 1 86 ? 1.347 -2.939 8.408 1.00 88.56 86 ILE A C 1
ATOM 650 O O . ILE A 1 86 ? 1.955 -3.185 7.365 1.00 88.56 86 ILE A O 1
ATOM 654 N N . ASP A 1 87 ? 1.088 -1.698 8.835 1.00 89.62 87 ASP A N 1
ATOM 655 C CA . ASP A 1 87 ? 1.473 -0.479 8.123 1.00 89.62 87 ASP A CA 1
ATOM 656 C C . ASP A 1 87 ? 2.995 -0.333 8.034 1.00 89.62 87 ASP A C 1
ATOM 658 O O . ASP A 1 87 ? 3.507 -0.092 6.943 1.00 89.62 87 ASP A O 1
ATOM 662 N N . GLU A 1 88 ? 3.728 -0.566 9.124 1.00 90.81 88 GLU A N 1
ATOM 663 C CA . GLU A 1 88 ? 5.193 -0.497 9.137 1.00 90.81 88 GLU A CA 1
ATOM 664 C C . GLU A 1 88 ? 5.813 -1.475 8.133 1.00 90.81 88 GLU A C 1
ATOM 666 O O . GLU A 1 88 ? 6.590 -1.074 7.261 1.00 90.81 88 GLU A O 1
ATOM 671 N N . LYS A 1 89 ? 5.396 -2.744 8.180 1.00 91.88 89 LYS A N 1
ATOM 672 C CA . LYS A 1 89 ? 5.929 -3.785 7.299 1.00 91.88 89 LYS A CA 1
ATOM 673 C C . LYS A 1 89 ? 5.580 -3.546 5.828 1.00 91.88 89 LYS A C 1
ATOM 675 O O . LYS A 1 89 ? 6.415 -3.732 4.946 1.00 91.88 89 LYS A O 1
ATOM 680 N N . ALA A 1 90 ? 4.357 -3.094 5.554 1.00 92.06 90 ALA A N 1
ATOM 681 C CA . ALA A 1 90 ? 3.928 -2.748 4.203 1.00 92.06 90 ALA A CA 1
ATOM 682 C C . ALA A 1 90 ? 4.669 -1.521 3.651 1.00 92.06 90 ALA A C 1
ATOM 684 O O . ALA A 1 90 ? 4.999 -1.489 2.465 1.00 92.06 90 ALA A O 1
ATOM 685 N N . ARG A 1 91 ? 4.972 -0.521 4.492 1.00 92.19 91 ARG A N 1
ATOM 686 C CA . ARG A 1 91 ? 5.797 0.635 4.107 1.00 92.19 91 ARG A CA 1
ATOM 687 C C . ARG A 1 91 ? 7.230 0.230 3.806 1.00 92.19 91 ARG A C 1
ATOM 689 O O . ARG A 1 91 ? 7.780 0.707 2.819 1.00 92.19 91 ARG A O 1
ATOM 696 N N . GLU A 1 92 ? 7.828 -0.617 4.640 1.00 92.19 92 GLU A N 1
ATOM 697 C CA . GLU A 1 92 ? 9.186 -1.117 4.420 1.00 92.19 92 GLU A CA 1
ATOM 698 C C . GLU A 1 92 ? 9.285 -1.861 3.089 1.00 92.19 92 GLU A C 1
ATOM 700 O O . GLU A 1 92 ? 10.115 -1.510 2.249 1.00 92.19 92 GLU A O 1
ATOM 705 N N . TRP A 1 93 ? 8.359 -2.790 2.846 1.00 92.81 93 TRP A N 1
ATOM 706 C CA . TRP A 1 93 ? 8.275 -3.507 1.579 1.00 92.81 93 TRP A CA 1
ATOM 707 C C . TRP A 1 93 ? 8.050 -2.563 0.390 1.00 92.81 93 TRP A C 1
ATOM 709 O O . TRP A 1 93 ? 8.720 -2.683 -0.635 1.00 92.81 93 TRP A O 1
ATOM 719 N N . ALA A 1 94 ? 7.150 -1.581 0.515 1.00 91.56 94 ALA A N 1
ATOM 720 C CA . ALA A 1 94 ? 6.880 -0.627 -0.557 1.00 91.56 94 ALA A CA 1
ATOM 721 C C . ALA A 1 94 ? 8.112 0.226 -0.894 1.00 91.56 94 ALA A C 1
ATOM 723 O O . ALA A 1 94 ? 8.417 0.408 -2.070 1.00 91.56 94 ALA A O 1
ATOM 724 N N . MET A 1 95 ? 8.848 0.708 0.115 1.00 90.75 95 MET A N 1
ATOM 725 C CA . MET A 1 95 ? 10.108 1.431 -0.094 1.00 90.75 95 MET A CA 1
ATOM 726 C C . MET A 1 95 ? 11.145 0.551 -0.791 1.00 90.75 95 MET A C 1
ATOM 728 O O . MET A 1 95 ? 11.770 1.002 -1.747 1.00 90.75 95 MET A O 1
ATOM 732 N N . GLU A 1 96 ? 11.289 -0.705 -0.360 1.00 90.19 96 GLU A N 1
ATOM 733 C CA . GLU A 1 96 ? 12.204 -1.664 -0.980 1.00 90.19 96 GLU A CA 1
ATOM 734 C C . GLU A 1 96 ? 11.857 -1.901 -2.459 1.00 90.19 96 GLU A C 1
ATOM 736 O O . GLU A 1 96 ? 12.745 -1.921 -3.310 1.00 90.19 96 GLU A O 1
ATOM 741 N N . LYS A 1 97 ? 10.570 -2.052 -2.805 1.00 89.38 97 LYS A N 1
ATOM 742 C CA . LYS A 1 97 ? 10.159 -2.246 -4.206 1.00 89.38 97 LYS A CA 1
ATOM 743 C C . LYS A 1 97 ? 10.292 -0.985 -5.043 1.00 89.38 97 LYS A C 1
ATOM 745 O O . LYS A 1 97 ? 10.638 -1.099 -6.213 1.00 89.38 97 LYS A O 1
ATOM 750 N N . ILE A 1 98 ? 10.056 0.196 -4.479 1.00 88.06 98 ILE A N 1
ATOM 751 C CA . ILE A 1 98 ? 10.308 1.450 -5.194 1.00 88.06 98 ILE A CA 1
ATOM 752 C C . ILE A 1 98 ? 11.798 1.567 -5.523 1.00 88.06 98 ILE A C 1
ATOM 754 O O . ILE A 1 98 ? 12.129 1.801 -6.680 1.00 88.06 98 ILE A O 1
ATOM 758 N N . ASP A 1 99 ? 12.677 1.332 -4.548 1.00 87.00 99 ASP A N 1
ATOM 759 C CA . ASP A 1 99 ? 14.129 1.407 -4.744 1.00 87.00 99 ASP A CA 1
ATOM 760 C C . ASP A 1 99 ? 14.619 0.376 -5.771 1.00 87.00 99 ASP A C 1
ATOM 762 O O . ASP A 1 99 ? 15.233 0.728 -6.774 1.00 87.00 99 ASP A O 1
ATOM 766 N N . ASN A 1 100 ? 14.239 -0.893 -5.593 1.00 84.12 100 ASN A N 1
ATOM 767 C CA . ASN A 1 100 ? 14.730 -1.993 -6.424 1.00 84.12 100 ASN A CA 1
ATOM 768 C C . ASN A 1 100 ? 14.114 -2.057 -7.828 1.00 84.12 100 ASN A C 1
ATOM 770 O O . ASN A 1 100 ? 14.759 -2.553 -8.749 1.00 84.12 100 ASN A O 1
ATOM 774 N N . VAL A 1 101 ? 12.849 -1.655 -7.999 1.00 81.44 101 VAL A N 1
ATOM 775 C CA . VAL A 1 101 ? 12.130 -1.833 -9.274 1.00 81.44 101 VAL A CA 1
ATOM 776 C C . VAL A 1 101 ? 12.135 -0.562 -10.113 1.00 81.44 101 VAL A C 1
ATOM 778 O O . VAL A 1 101 ? 12.182 -0.654 -11.338 1.00 81.44 101 VAL A O 1
ATOM 781 N N . LEU A 1 102 ? 12.083 0.615 -9.481 1.00 78.75 102 LEU A N 1
ATOM 782 C CA . LEU A 1 102 ? 12.179 1.886 -10.201 1.00 78.75 102 LEU A CA 1
ATOM 783 C C . LEU A 1 102 ? 13.609 2.420 -10.300 1.00 78.75 102 LEU A C 1
ATOM 785 O O . LEU A 1 102 ? 13.799 3.428 -10.976 1.00 78.75 102 LEU A O 1
ATOM 789 N N . ASP A 1 103 ? 14.580 1.748 -9.672 1.00 79.50 103 ASP A N 1
ATOM 790 C CA . ASP A 1 103 ? 16.005 2.102 -9.706 1.00 79.50 103 ASP A CA 1
ATOM 791 C C . ASP A 1 103 ? 16.239 3.581 -9.359 1.00 79.50 103 ASP A C 1
ATOM 793 O O . ASP A 1 103 ? 16.955 4.317 -10.036 1.00 79.50 103 ASP A O 1
ATOM 797 N N . VAL A 1 104 ? 15.569 4.049 -8.301 1.00 78.56 104 VAL A N 1
ATOM 798 C CA . VAL A 1 104 ? 15.674 5.446 -7.840 1.00 78.56 104 VAL A CA 1
ATOM 799 C C . VAL A 1 104 ? 16.997 5.729 -7.126 1.00 78.56 104 VAL A C 1
ATOM 801 O O . VAL A 1 104 ? 17.318 6.874 -6.829 1.00 78.56 104 VAL A O 1
ATOM 804 N N . GLY A 1 105 ? 17.803 4.695 -6.876 1.00 72.69 105 GLY A N 1
ATOM 805 C CA . GLY A 1 105 ? 19.204 4.813 -6.482 1.00 72.69 105 GLY A CA 1
ATOM 806 C C . GLY A 1 105 ? 19.445 5.305 -5.054 1.00 72.69 105 GLY A C 1
ATOM 807 O O . GLY A 1 105 ? 20.603 5.364 -4.631 1.00 72.69 105 GLY A O 1
ATOM 808 N N . ASN A 1 106 ? 18.398 5.659 -4.299 1.00 83.06 106 ASN A N 1
ATOM 809 C CA . ASN A 1 106 ? 18.475 5.917 -2.868 1.00 83.06 106 ASN A CA 1
ATOM 810 C C . ASN A 1 106 ? 17.110 5.814 -2.152 1.00 83.06 106 ASN A C 1
ATOM 812 O O . ASN A 1 106 ? 16.029 6.031 -2.707 1.00 83.06 106 ASN A O 1
ATOM 816 N N . ARG A 1 107 ? 17.190 5.562 -0.840 1.00 84.19 107 ARG A N 1
ATOM 817 C CA . ARG A 1 107 ? 16.033 5.393 0.051 1.00 84.19 107 ARG A CA 1
ATOM 818 C C . ARG A 1 107 ? 15.214 6.673 0.262 1.00 84.19 107 ARG A C 1
ATOM 820 O O . ARG A 1 107 ? 14.021 6.578 0.543 1.00 84.19 107 ARG A O 1
ATOM 827 N N . GLU A 1 108 ? 15.822 7.854 0.159 1.00 87.56 108 GLU A N 1
ATOM 828 C CA . GLU A 1 108 ? 15.118 9.131 0.357 1.00 87.56 108 GLU A CA 1
ATOM 829 C C . GLU A 1 108 ? 14.139 9.408 -0.791 1.00 87.56 108 GLU A C 1
ATOM 831 O O . GLU A 1 108 ? 12.984 9.759 -0.554 1.00 87.56 108 GLU A O 1
ATOM 836 N N . GLU A 1 109 ? 14.555 9.170 -2.032 1.00 87.19 109 GLU A N 1
ATOM 837 C CA . GLU A 1 109 ? 13.707 9.264 -3.218 1.00 87.19 109 GLU A CA 1
ATOM 838 C C . GLU A 1 109 ? 12.590 8.228 -3.199 1.00 87.19 109 GLU A C 1
ATOM 840 O O . GLU A 1 109 ? 11.432 8.569 -3.466 1.00 87.19 109 GLU A O 1
ATOM 845 N N . ALA A 1 110 ? 12.897 6.994 -2.786 1.00 87.62 110 ALA A N 1
ATOM 846 C CA . ALA A 1 110 ? 11.881 5.968 -2.592 1.00 87.62 110 ALA A CA 1
ATOM 847 C C . ALA A 1 110 ? 10.816 6.398 -1.566 1.00 87.62 110 ALA A C 1
ATOM 849 O O . ALA A 1 110 ? 9.616 6.241 -1.807 1.00 87.62 110 ALA A O 1
ATOM 850 N N . ALA A 1 111 ? 11.234 7.008 -0.452 1.00 89.00 111 ALA A N 1
ATOM 851 C CA . ALA A 1 111 ? 10.325 7.533 0.563 1.00 89.00 111 ALA A CA 1
ATOM 852 C C . ALA A 1 111 ? 9.486 8.718 0.049 1.00 89.00 111 ALA A C 1
ATOM 854 O O . ALA A 1 111 ? 8.284 8.777 0.321 1.00 89.00 111 ALA A O 1
ATOM 855 N N . MET A 1 112 ? 10.077 9.634 -0.727 1.00 90.31 112 MET A N 1
ATOM 856 C CA . MET A 1 112 ? 9.355 10.760 -1.337 1.00 90.31 112 MET A CA 1
ATOM 857 C C . MET A 1 112 ? 8.297 10.289 -2.341 1.00 90.31 112 MET A C 1
ATOM 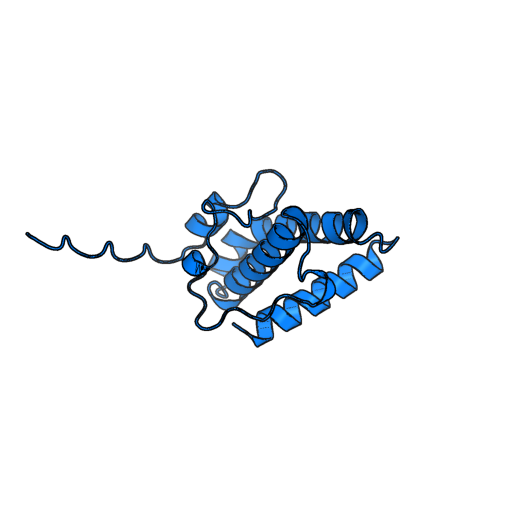859 O O . MET A 1 112 ? 7.174 10.800 -2.348 1.00 90.31 112 MET A O 1
ATOM 863 N 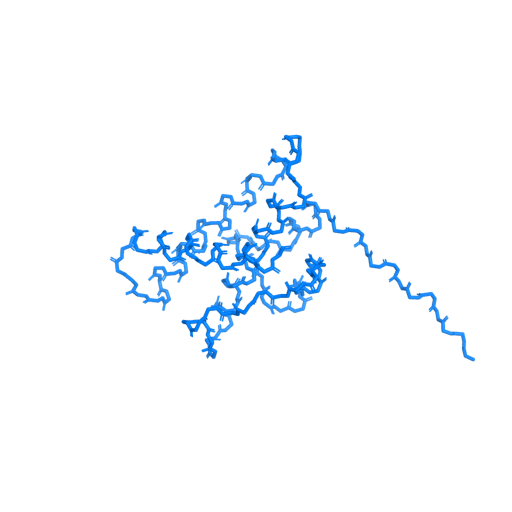N . LEU A 1 113 ? 8.622 9.295 -3.171 1.00 89.31 113 LEU A N 1
ATOM 864 C CA . LEU A 1 113 ? 7.668 8.699 -4.106 1.00 89.31 113 LEU A CA 1
ATOM 865 C C . LEU A 1 113 ? 6.544 7.970 -3.378 1.00 89.31 113 LEU A C 1
ATOM 867 O O . LEU A 1 113 ? 5.377 8.166 -3.724 1.00 89.31 113 LEU A O 1
ATOM 871 N N . LEU A 1 114 ? 6.874 7.193 -2.344 1.00 91.00 114 LEU A N 1
ATOM 872 C CA . LEU A 1 114 ? 5.877 6.525 -1.515 1.00 91.00 114 LEU A CA 1
ATOM 873 C C . LEU A 1 114 ? 4.920 7.536 -0.873 1.00 91.00 114 LEU A C 1
ATOM 875 O O . LEU A 1 114 ? 3.707 7.349 -0.937 1.00 91.00 114 LEU A O 1
ATOM 879 N N . ALA A 1 115 ? 5.445 8.624 -0.300 1.00 90.88 115 ALA A N 1
ATOM 880 C CA . ALA A 1 115 ? 4.635 9.689 0.287 1.00 90.88 115 ALA A CA 1
ATOM 881 C C . ALA A 1 115 ? 3.697 10.323 -0.751 1.00 90.88 115 ALA A C 1
ATOM 883 O O . ALA A 1 115 ? 2.490 10.402 -0.530 1.00 90.88 115 ALA A O 1
ATOM 884 N N . LYS A 1 116 ? 4.222 10.674 -1.929 1.00 90.56 116 LYS A N 1
ATOM 885 C CA . LYS A 1 116 ? 3.426 11.232 -3.029 1.00 90.56 116 LYS A CA 1
ATOM 886 C C . LYS A 1 116 ? 2.317 10.284 -3.489 1.00 90.56 116 LYS A C 1
ATOM 888 O O . LYS A 1 116 ? 1.213 10.718 -3.805 1.00 90.56 116 LYS A O 1
ATOM 893 N N . TRP A 1 117 ? 2.591 8.988 -3.574 1.00 90.56 117 TRP A N 1
ATOM 894 C CA . TRP A 1 117 ? 1.587 8.011 -3.993 1.00 90.56 117 TRP A CA 1
ATOM 895 C C . TRP A 1 117 ? 0.544 7.729 -2.918 1.00 90.56 117 TRP A C 1
ATOM 897 O O . TRP A 1 117 ? -0.621 7.536 -3.261 1.00 90.56 117 TRP A O 1
ATOM 907 N N . LEU A 1 118 ? 0.930 7.769 -1.640 1.00 90.69 118 LEU A N 1
ATOM 908 C CA . LEU A 1 118 ? -0.015 7.760 -0.526 1.00 90.69 118 LEU A CA 1
ATOM 909 C C . LEU A 1 118 ? -0.959 8.965 -0.602 1.00 90.69 118 LEU A C 1
ATOM 911 O O . LEU A 1 118 ? -2.163 8.771 -0.497 1.00 90.69 118 LEU A O 1
ATOM 915 N N . GLU A 1 119 ? -0.461 10.173 -0.881 1.00 89.00 119 GLU A N 1
ATOM 916 C CA . GLU A 1 119 ? -1.310 11.363 -1.067 1.00 89.00 119 GLU A CA 1
ATOM 917 C C . GLU A 1 119 ? -2.293 11.205 -2.239 1.00 89.00 119 GLU A C 1
ATOM 919 O O . GLU A 1 119 ? -3.480 11.520 -2.119 1.00 89.00 119 GLU A O 1
ATOM 924 N N . ILE A 1 120 ? -1.827 10.672 -3.377 1.00 87.19 120 ILE A N 1
ATOM 925 C CA . ILE A 1 120 ? -2.696 10.378 -4.529 1.00 87.19 120 ILE A CA 1
ATOM 926 C C . ILE A 1 120 ? -3.785 9.380 -4.128 1.00 87.19 120 ILE A C 1
ATOM 928 O O . ILE A 1 120 ? -4.961 9.602 -4.426 1.00 87.19 120 ILE A O 1
ATOM 932 N N . ALA A 1 121 ? -3.416 8.302 -3.435 1.00 86.50 121 ALA A N 1
ATOM 933 C CA . ALA A 1 121 ? -4.362 7.300 -2.967 1.00 86.50 121 ALA A CA 1
ATOM 934 C C . ALA A 1 121 ? -5.368 7.881 -1.956 1.00 86.50 121 ALA A C 1
ATOM 936 O O . ALA A 1 121 ? -6.570 7.649 -2.078 1.00 86.50 121 ALA A O 1
ATOM 937 N N . GLU A 1 122 ? -4.910 8.709 -1.017 1.00 85.69 122 GLU A N 1
ATOM 938 C CA . GLU A 1 122 ? -5.750 9.401 -0.036 1.00 85.69 122 GLU A CA 1
ATOM 939 C C . GLU A 1 122 ? -6.724 10.391 -0.673 1.00 85.69 122 GLU A C 1
ATOM 941 O O . GLU A 1 122 ? -7.826 10.566 -0.157 1.00 85.69 122 GLU A O 1
ATOM 946 N N . SER A 1 123 ? -6.360 11.029 -1.786 1.00 80.12 123 SER A N 1
ATOM 947 C CA . SER A 1 123 ? -7.252 11.955 -2.495 1.00 80.12 123 SER A CA 1
ATOM 948 C C . SER A 1 123 ? -8.449 11.263 -3.162 1.00 80.12 123 SER A C 1
ATOM 950 O O . SER A 1 123 ? -9.452 11.911 -3.467 1.00 80.12 123 SER A O 1
ATOM 952 N N . GLY A 1 124 ? -8.344 9.953 -3.414 1.00 67.25 124 GLY A N 1
ATOM 953 C CA . GLY A 1 124 ? -9.377 9.170 -4.089 1.00 67.25 124 GLY A CA 1
ATOM 954 C C . GLY A 1 124 ? -10.304 8.379 -3.164 1.00 67.25 124 GLY A C 1
ATOM 955 O O . GLY A 1 124 ? -11.355 7.955 -3.638 1.00 67.25 124 GLY A O 1
ATOM 956 N N . ILE A 1 125 ? -9.930 8.192 -1.892 1.00 70.06 125 ILE A N 1
ATOM 957 C CA . ILE A 1 125 ? -10.624 7.352 -0.892 1.00 70.06 125 ILE A CA 1
ATOM 958 C C . ILE A 1 125 ? -11.298 8.221 0.162 1.00 70.06 125 ILE A C 1
ATOM 960 O O . ILE A 1 125 ? -12.478 7.962 0.476 1.00 70.06 125 ILE A O 1
#

Secondary structure (DSSP, 8-state):
--------PPPP-HHHHHTTS-TTS---SSTTS-GGGGT-SSPPPPPGGGTT--HHHHHHHHHHHHHHHHHHHS-SHHHHHHHHHHHHHHHHHHHHHHHHHHT-SSHHHHHHHHHHHHHHHHHH-

Sequence (125 aa):
MAVGPREAASPLTVASIARTQQFDGGFPADSSFPIDHLQLQKIPATPAALVGAGDVLMALWHTILALVVLKKRFSTTDERESWELIDEKAREWAMEKIDNVLDVGNREEAAMLLAKWLEIAESGI

Foldseek 3Di:
DDPPPPPPLPDQDLVLLVVQQDPQLWHFLDPSQDVVSLVFPFAFDDPPVLVVNDRLSSSLLSLLLSLLSQCPVQVDPVSCVVCVVSNVSSLVSSLVCCCVVVVPVDSVVSVVVSVVSNVSSNVRD

Radius of gyration: 15.29 Å; chains: 1; bounding box: 54×34×38 Å